Protein AF-A0A814SJT0-F1 (afdb_monomer_lite)

Organism: NCBI:txid392033

Radius of gyration: 24.29 Å; chains: 1; bounding box: 39×44×86 Å

Sequence (141 aa):
MRLIIQLTLVYCICAAASATVHESYDEIYQRVGQYLKNSQQAGRSNLLTLENSNTIGLGYDPLHGSPVCYTGACQMSGFRQPVFKLNYIQIPEGSCTSKLIPEHVSLHCITSTEIQAGTEVIDTLYRLMKTTTNGLEIGVG

pLDDT: mean 72.67, std 13.04, range [31.81, 89.19]

Foldseek 3Di:
DVVVVVVVVVVVVVVVVVPPDDDDPVNVVVVVVVVQVVLVVVPPDDPQADPPLSQPQWQFACVQAFLDDPDVVRNVRRTHTHPDDFDFDAQDPPDPDSGTHTPPDDDDDDDPVRDPDDDDDDPDPVSRVVVRCVSVPPDPD

Secondary structure (DSSP, 8-state):
-HHHHHHHHHHHHHHHHTTS----HHHHHHHHHHHHHHHTTTT---TTBPTTGGGTTEEE-TTT--SS-SSHHHHHTTEEEESS-----SPPTT-S-SSB--TT-------GGG---------SHHHHHHHHHHTT-----

Structure (mmCIF, N/CA/C/O backbone):
data_AF-A0A814SJT0-F1
#
_entry.id   AF-A0A814SJT0-F1
#
loop_
_atom_site.group_PDB
_atom_site.id
_atom_site.type_symbol
_atom_site.label_atom_id
_atom_site.label_alt_id
_atom_site.label_comp_id
_atom_site.label_asym_id
_atom_site.label_entity_id
_atom_site.label_seq_id
_atom_site.pdbx_PDB_ins_code
_atom_site.Cartn_x
_atom_site.Cartn_y
_atom_site.Cartn_z
_atom_site.occupancy
_atom_site.B_iso_or_equiv
_atom_site.auth_seq_id
_atom_site.auth_comp_id
_atom_site.auth_asym_id
_atom_site.auth_atom_id
_atom_site.pdbx_PDB_model_num
ATOM 1 N N . MET A 1 1 ? -2.756 -16.500 65.134 1.00 52.41 1 MET A N 1
ATOM 2 C CA . MET A 1 1 ? -3.791 -16.509 64.070 1.00 52.41 1 MET A CA 1
ATOM 3 C C . MET A 1 1 ? -3.613 -15.426 63.001 1.00 52.41 1 MET A C 1
ATOM 5 O O . MET A 1 1 ? -3.725 -15.764 61.835 1.00 52.41 1 MET A O 1
ATOM 9 N N . ARG A 1 2 ? -3.290 -14.163 63.334 1.00 52.19 2 ARG A N 1
ATOM 10 C CA . ARG A 1 2 ? -3.160 -13.079 62.329 1.00 52.19 2 ARG A CA 1
ATOM 11 C C . ARG A 1 2 ? -2.000 -13.232 61.322 1.00 52.19 2 ARG A C 1
ATOM 13 O O . ARG A 1 2 ? -2.134 -12.776 60.196 1.00 52.19 2 ARG A O 1
ATOM 20 N N . LEU A 1 3 ? -0.908 -13.912 61.691 1.00 52.66 3 LEU A N 1
ATOM 21 C CA . LEU A 1 3 ? 0.267 -14.100 60.819 1.00 52.66 3 LEU A CA 1
ATOM 22 C C . LEU A 1 3 ? 0.034 -15.122 59.684 1.00 52.66 3 LEU A C 1
ATOM 24 O O . LEU A 1 3 ? 0.512 -14.936 58.572 1.00 52.66 3 LEU A O 1
ATOM 28 N N . ILE A 1 4 ? -0.741 -16.180 59.950 1.00 59.56 4 ILE A N 1
ATOM 29 C CA . ILE A 1 4 ? -1.026 -17.262 58.985 1.00 59.56 4 ILE A CA 1
ATOM 30 C C . ILE A 1 4 ? -1.963 -16.769 57.868 1.00 59.56 4 ILE A C 1
ATOM 32 O O . ILE A 1 4 ? -1.820 -17.153 56.709 1.00 59.56 4 ILE A O 1
ATOM 36 N N . ILE A 1 5 ? -2.883 -15.859 58.201 1.00 59.31 5 ILE A N 1
ATOM 37 C CA . ILE A 1 5 ? -3.809 -15.243 57.237 1.00 59.31 5 ILE A CA 1
ATOM 38 C C . ILE A 1 5 ? -3.053 -14.324 56.263 1.00 59.31 5 ILE A C 1
ATOM 40 O O . ILE A 1 5 ? -3.350 -14.297 55.076 1.00 59.31 5 ILE A O 1
ATOM 44 N N . GLN A 1 6 ? -2.033 -13.607 56.742 1.00 57.66 6 GLN A N 1
ATOM 45 C CA . GLN A 1 6 ? -1.214 -12.724 55.901 1.00 57.66 6 GLN A CA 1
ATOM 46 C C . GLN A 1 6 ? -0.362 -13.524 54.900 1.00 57.66 6 GLN A C 1
ATOM 48 O O . GLN A 1 6 ? -0.315 -13.184 53.722 1.00 57.66 6 GLN A O 1
ATOM 53 N N . LEU A 1 7 ? 0.247 -14.630 55.344 1.00 57.97 7 LEU A N 1
ATOM 54 C CA . LEU A 1 7 ? 1.047 -15.517 54.488 1.00 57.97 7 LEU A CA 1
ATOM 55 C C . LEU A 1 7 ? 0.214 -16.220 53.405 1.00 57.97 7 LEU A C 1
ATOM 57 O O . LEU A 1 7 ? 0.672 -16.357 52.273 1.00 57.97 7 LEU A O 1
ATOM 61 N N . THR A 1 8 ? -1.018 -16.623 53.725 1.00 59.72 8 THR A N 1
ATOM 62 C CA . THR A 1 8 ? -1.929 -17.251 52.749 1.00 59.72 8 THR A CA 1
ATOM 63 C C . THR A 1 8 ? -2.459 -16.252 51.720 1.00 59.72 8 THR A C 1
ATOM 65 O O . THR A 1 8 ? -2.546 -16.595 50.542 1.00 59.72 8 THR A O 1
ATOM 68 N N . LEU A 1 9 ? -2.724 -15.000 52.112 1.00 56.84 9 LEU A N 1
ATOM 69 C CA . LEU A 1 9 ? -3.123 -13.952 51.167 1.00 56.84 9 LEU A CA 1
ATOM 70 C C . LEU A 1 9 ? -2.008 -13.617 50.166 1.00 56.84 9 LEU A C 1
ATOM 72 O O . LEU A 1 9 ? -2.272 -13.525 48.972 1.00 56.84 9 LEU A O 1
ATOM 76 N N . VAL A 1 10 ? -0.763 -13.479 50.634 1.00 60.72 10 VAL A N 1
ATOM 77 C CA . VAL A 1 10 ? 0.392 -13.185 49.765 1.00 60.72 10 VAL A CA 1
ATOM 78 C C . VAL A 1 10 ? 0.651 -14.334 48.786 1.00 60.72 10 VAL A C 1
ATOM 80 O O . VAL A 1 10 ? 0.905 -14.086 47.609 1.00 60.72 10 VAL A O 1
ATOM 83 N N . TYR A 1 11 ? 0.509 -15.587 49.229 1.00 60.84 11 TYR A N 1
ATOM 84 C CA . TYR A 1 11 ? 0.649 -16.748 48.347 1.00 60.84 11 TYR A CA 1
ATOM 85 C C . TYR A 1 11 ? -0.441 -16.793 47.262 1.00 60.84 11 TYR A C 1
ATOM 87 O O . TYR A 1 11 ? -0.132 -17.037 46.098 1.00 60.84 11 TYR A O 1
ATOM 95 N N . CYS A 1 12 ? -1.697 -16.473 47.602 1.00 57.34 12 CYS A N 1
ATOM 96 C CA . CYS A 1 12 ? -2.783 -16.383 46.619 1.00 57.34 12 CYS A CA 1
ATOM 97 C C . CYS A 1 12 ? -2.581 -15.250 45.602 1.00 57.34 12 CYS A C 1
ATOM 99 O O . CYS A 1 12 ? -2.888 -15.433 44.426 1.00 57.34 12 CYS A O 1
ATOM 101 N N . ILE A 1 13 ? -2.038 -14.101 46.019 1.00 58.97 13 ILE A N 1
ATOM 102 C CA . ILE A 1 13 ? -1.768 -12.975 45.109 1.00 58.97 13 ILE A CA 1
ATOM 103 C C . ILE A 1 13 ? -0.623 -13.322 44.143 1.00 58.97 13 ILE A C 1
ATOM 105 O O . ILE A 1 13 ? -0.724 -13.039 42.951 1.00 58.97 13 ILE A O 1
ATOM 109 N N . CYS A 1 14 ? 0.427 -14.006 44.610 1.00 55.66 14 CYS A N 1
ATOM 110 C CA . CYS A 1 14 ? 1.527 -14.455 43.749 1.00 55.66 14 CYS A CA 1
ATOM 111 C C . CYS A 1 14 ? 1.120 -15.593 42.794 1.00 55.66 14 CYS A C 1
ATOM 113 O O . CYS A 1 14 ? 1.578 -15.626 41.651 1.00 55.66 14 CYS A O 1
ATOM 115 N N . ALA A 1 15 ? 0.237 -16.503 43.223 1.00 54.78 15 ALA A N 1
ATOM 116 C CA . ALA A 1 15 ? -0.306 -17.563 42.368 1.00 54.78 15 ALA A CA 1
ATOM 117 C C . ALA A 1 15 ? -1.255 -17.012 41.286 1.00 54.78 15 ALA A C 1
ATOM 119 O O . ALA A 1 15 ? -1.252 -17.494 40.158 1.00 54.78 15 ALA A O 1
ATOM 120 N N . ALA A 1 16 ? -2.023 -15.961 41.594 1.00 54.09 16 ALA A N 1
ATOM 121 C CA . ALA A 1 16 ? -2.856 -15.276 40.607 1.00 54.09 16 ALA A CA 1
ATOM 122 C C . ALA A 1 16 ? -2.024 -14.442 39.612 1.00 54.09 16 ALA A C 1
ATOM 124 O O . ALA A 1 16 ? -2.347 -14.405 38.428 1.00 54.09 16 ALA A O 1
ATOM 125 N N . ALA A 1 17 ? -0.931 -13.817 40.067 1.00 50.84 17 ALA A N 1
ATOM 126 C CA . ALA A 1 17 ? -0.043 -13.022 39.211 1.00 50.84 17 ALA A CA 1
ATOM 127 C C . ALA A 1 17 ? 0.810 -13.873 38.249 1.00 50.84 17 ALA A C 1
ATOM 129 O O . ALA A 1 17 ? 1.190 -13.403 37.182 1.00 50.84 17 ALA A O 1
ATOM 130 N N . SER A 1 18 ? 1.098 -15.129 38.601 1.00 49.75 18 SER A N 1
ATOM 131 C CA . SER A 1 18 ? 1.849 -16.064 37.746 1.00 49.75 18 SER A CA 1
ATOM 132 C C . SER A 1 18 ? 0.982 -16.800 36.717 1.00 49.75 18 SER A C 1
ATOM 134 O O . SER A 1 18 ? 1.521 -17.440 35.818 1.00 49.75 18 SER A O 1
ATOM 136 N N . ALA A 1 19 ? -0.347 -16.676 36.801 1.00 47.16 19 ALA A N 1
ATOM 137 C CA . ALA A 1 19 ? -1.282 -17.230 35.819 1.00 47.16 19 ALA A CA 1
ATOM 138 C C . ALA A 1 19 ? -1.492 -16.317 34.597 1.00 47.16 19 ALA A C 1
ATOM 140 O O . ALA A 1 19 ? -2.123 -16.718 33.620 1.00 47.16 19 ALA A O 1
ATOM 141 N N . THR A 1 20 ? -0.972 -15.090 34.626 1.00 51.19 20 THR A N 1
ATOM 142 C CA . THR A 1 20 ? -1.002 -14.199 33.469 1.00 51.19 20 THR A CA 1
ATOM 143 C C . THR A 1 20 ? 0.318 -14.305 32.718 1.00 51.19 20 THR A C 1
ATOM 145 O O . THR A 1 20 ? 1.366 -13.984 33.268 1.00 51.19 20 THR A O 1
ATOM 148 N N . VAL A 1 21 ? 0.238 -14.660 31.435 1.00 53.53 21 VAL A N 1
ATOM 149 C CA . VAL A 1 21 ? 1.320 -14.615 30.431 1.00 53.53 21 VAL A CA 1
ATOM 150 C C . VAL A 1 21 ? 2.188 -15.880 30.320 1.00 53.53 21 VAL A C 1
ATOM 152 O O . VAL A 1 21 ? 3.413 -15.847 30.404 1.00 53.53 21 VAL A O 1
ATOM 155 N N . HIS A 1 22 ? 1.555 -17.006 29.993 1.00 49.62 22 HIS A N 1
ATOM 156 C CA . HIS A 1 22 ? 2.202 -18.004 29.136 1.00 49.62 22 HIS A CA 1
ATOM 157 C C . HIS A 1 22 ? 1.210 -18.450 28.062 1.00 49.62 22 HIS A C 1
ATOM 159 O O . HIS A 1 22 ? 0.623 -19.524 28.132 1.00 49.62 22 HIS A O 1
ATOM 165 N N . GLU A 1 23 ? 0.948 -17.558 27.106 1.00 58.22 23 GLU A N 1
ATOM 166 C CA . GLU A 1 23 ? 0.207 -17.935 25.904 1.00 58.22 23 GLU A CA 1
ATOM 167 C C . GLU A 1 23 ? 1.050 -18.918 25.099 1.00 58.22 23 GLU A C 1
ATOM 169 O O . GLU A 1 23 ? 2.220 -18.657 24.802 1.00 58.22 23 GLU A O 1
ATOM 174 N N . SER A 1 24 ? 0.458 -20.061 24.767 1.00 73.88 24 SER A N 1
ATOM 175 C CA . SER A 1 24 ? 1.140 -21.061 23.956 1.00 73.88 24 SER A CA 1
ATOM 176 C C . SER A 1 24 ? 1.289 -20.558 22.517 1.00 73.88 24 SER A C 1
ATOM 178 O O .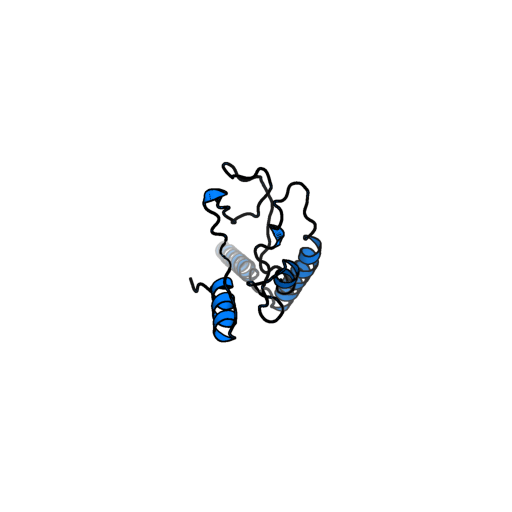 SER A 1 24 ? 0.440 -19.829 21.996 1.00 73.88 24 SER A O 1
ATOM 180 N N . TYR A 1 25 ? 2.363 -20.970 21.839 1.00 66.56 25 TYR A N 1
ATOM 181 C CA . TYR A 1 25 ? 2.563 -20.636 20.426 1.00 66.56 25 TYR A CA 1
ATOM 182 C C . TYR A 1 25 ? 1.355 -21.036 19.561 1.00 66.56 25 TYR A C 1
ATOM 184 O O . TYR A 1 25 ? 0.988 -20.292 18.655 1.00 66.56 25 TYR A O 1
ATOM 192 N N . ASP A 1 26 ? 0.688 -22.149 19.876 1.00 73.06 26 ASP A N 1
ATOM 193 C CA . ASP A 1 26 ? -0.491 -22.633 19.148 1.00 73.06 26 ASP A CA 1
ATOM 194 C C . ASP A 1 26 ? -1.691 -21.678 19.237 1.00 73.06 26 ASP A C 1
ATOM 196 O O . ASP A 1 26 ? -2.362 -21.435 18.232 1.00 73.06 26 ASP A O 1
ATOM 200 N N . GLU A 1 27 ? -1.938 -21.067 20.398 1.00 74.75 27 GLU A N 1
ATOM 201 C CA . GLU A 1 27 ? -3.000 -20.063 20.563 1.00 74.75 27 GLU A CA 1
ATOM 202 C C . GLU A 1 27 ? -2.693 -18.782 19.781 1.00 74.75 27 GLU A C 1
ATOM 204 O O . GLU A 1 27 ? -3.584 -18.181 19.171 1.00 74.75 27 GLU A O 1
ATOM 209 N N . ILE A 1 28 ? -1.416 -18.390 19.725 1.00 71.94 28 ILE A N 1
ATOM 210 C CA . ILE A 1 28 ? -0.958 -17.279 18.885 1.00 71.94 28 ILE A CA 1
ATOM 211 C C . ILE A 1 28 ? -1.196 -17.611 17.408 1.00 71.94 28 ILE A C 1
ATOM 213 O O . ILE A 1 28 ? -1.811 -16.806 16.704 1.00 71.94 28 ILE A O 1
ATOM 217 N N . TYR A 1 29 ? -0.796 -18.798 16.942 1.00 69.38 29 TYR A N 1
ATOM 218 C CA . TYR A 1 29 ? -0.999 -19.219 15.553 1.00 69.38 29 TYR A CA 1
ATOM 219 C C . TYR A 1 29 ? -2.476 -19.291 15.169 1.00 69.38 29 TYR A C 1
ATOM 221 O O . TYR A 1 29 ? -2.845 -18.831 14.086 1.00 69.38 29 TYR A O 1
ATOM 229 N N . GLN A 1 30 ? -3.344 -19.813 16.038 1.00 74.06 30 GLN A N 1
ATOM 230 C CA . GLN A 1 30 ? -4.778 -19.878 15.753 1.00 74.06 30 GLN A CA 1
ATOM 231 C C . GLN A 1 30 ? -5.416 -18.492 15.676 1.00 74.06 30 GLN A C 1
ATOM 233 O O . GLN A 1 30 ? -6.186 -18.221 14.751 1.00 74.06 30 GLN A O 1
ATOM 238 N N . ARG A 1 31 ? -5.070 -17.593 16.599 1.00 76.06 31 ARG A N 1
ATOM 239 C CA . ARG A 1 31 ? -5.574 -16.216 16.600 1.00 76.06 31 ARG A CA 1
ATOM 240 C C . ARG A 1 31 ? -5.091 -15.430 15.385 1.00 76.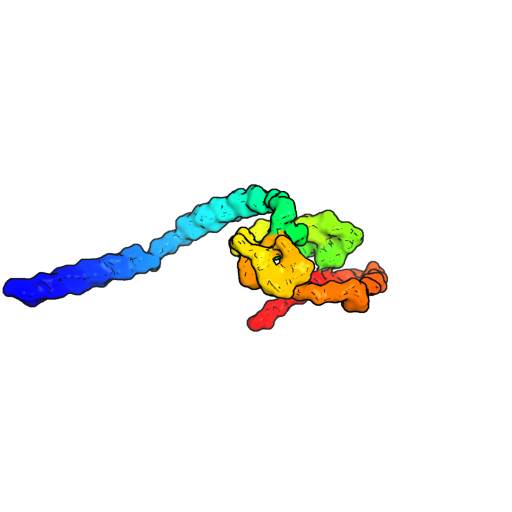06 31 ARG A C 1
ATOM 242 O O . ARG A 1 31 ? -5.898 -14.765 14.739 1.00 76.06 31 ARG A O 1
ATOM 249 N N . VAL A 1 32 ? -3.807 -15.539 15.037 1.00 68.44 32 VAL A N 1
ATOM 250 C CA . VAL A 1 32 ? -3.253 -14.930 13.818 1.00 68.44 32 VAL A CA 1
ATOM 251 C C . VAL A 1 32 ? -3.923 -15.534 12.580 1.00 68.44 32 VAL A C 1
ATOM 253 O O . VAL A 1 32 ? -4.373 -14.800 11.708 1.00 68.44 32 VAL A O 1
ATOM 256 N N . GLY A 1 33 ? -4.105 -16.855 12.527 1.00 67.12 33 GLY A N 1
ATOM 257 C CA . GLY A 1 33 ? -4.788 -17.533 11.423 1.00 67.12 33 GLY A CA 1
ATOM 258 C C . GLY A 1 33 ? -6.247 -17.097 11.239 1.00 67.12 33 GLY A C 1
ATOM 259 O O . GLY A 1 33 ? -6.685 -16.868 10.111 1.00 67.12 33 GLY A O 1
ATOM 260 N N . GLN A 1 34 ? -7.006 -16.937 12.327 1.00 69.31 34 GLN A N 1
ATOM 261 C CA . GLN A 1 34 ? -8.369 -16.392 12.281 1.00 69.31 34 GLN A CA 1
ATOM 262 C C . GLN A 1 34 ? -8.382 -14.925 11.842 1.00 69.31 34 GLN A C 1
ATOM 264 O O . GLN A 1 34 ? -9.216 -14.538 11.023 1.00 69.31 34 GLN A O 1
ATOM 269 N N . TYR A 1 35 ? -7.437 -14.120 12.332 1.00 65.94 35 TYR A N 1
ATOM 270 C CA . TYR A 1 35 ? -7.281 -12.732 11.912 1.00 65.94 35 TYR A CA 1
ATOM 271 C C . TYR A 1 35 ? -7.030 -12.622 10.402 1.00 65.94 35 TYR A C 1
ATOM 273 O O . TYR A 1 35 ? -7.727 -11.873 9.720 1.00 65.94 35 TYR A O 1
ATOM 281 N N . LEU A 1 36 ? -6.106 -13.418 9.860 1.00 61.94 36 LEU A N 1
ATOM 282 C CA . LEU A 1 36 ? -5.777 -13.413 8.432 1.00 61.94 36 LEU A CA 1
ATOM 283 C C . LEU A 1 36 ? -6.986 -13.814 7.572 1.00 61.94 36 LEU A C 1
ATOM 285 O O . LEU A 1 36 ? -7.249 -13.173 6.554 1.00 61.94 36 LEU A O 1
ATOM 289 N N . LYS A 1 37 ? -7.778 -14.804 8.012 1.00 65.06 37 LYS A N 1
ATOM 290 C CA . LYS A 1 37 ? -9.036 -15.195 7.344 1.00 65.06 37 LYS A CA 1
ATOM 291 C C . LYS A 1 37 ? -10.078 -14.072 7.342 1.00 65.06 37 LYS A C 1
ATOM 293 O O . LYS A 1 37 ? -10.705 -13.823 6.315 1.00 65.06 37 LYS A O 1
ATOM 298 N N . ASN A 1 38 ? -10.245 -13.372 8.462 1.00 59.34 38 ASN A N 1
ATOM 299 C CA . ASN A 1 38 ? -11.217 -12.281 8.584 1.00 59.34 38 ASN A CA 1
ATOM 300 C C . ASN A 1 38 ? -10.775 -11.029 7.814 1.00 59.34 38 ASN A C 1
ATOM 302 O O . ASN A 1 38 ? -11.598 -10.321 7.237 1.00 59.34 38 ASN A O 1
ATOM 306 N N . SER A 1 39 ? -9.471 -10.771 7.756 1.00 55.47 39 SER A N 1
ATOM 307 C CA . SER A 1 39 ? -8.922 -9.607 7.065 1.00 55.47 39 SER A CA 1
ATOM 308 C C . SER A 1 39 ? -9.028 -9.728 5.537 1.00 55.47 39 SER A C 1
ATOM 310 O O . SER A 1 39 ? -9.290 -8.739 4.856 1.00 55.47 39 SER A O 1
ATOM 312 N N . GLN A 1 40 ? -8.990 -10.953 4.989 1.00 53.09 40 GLN A N 1
ATOM 313 C CA . GLN A 1 40 ? -9.331 -11.210 3.579 1.00 53.09 40 GLN A CA 1
ATOM 314 C C . GLN A 1 40 ? -10.779 -10.821 3.220 1.00 53.09 40 GLN A C 1
ATOM 316 O O . GLN A 1 40 ? -11.055 -10.496 2.067 1.00 53.09 40 GLN A O 1
ATOM 321 N N . GLN A 1 41 ? -11.705 -10.806 4.187 1.00 48.69 41 GLN A N 1
ATOM 322 C CA . GLN A 1 41 ? -13.096 -10.381 3.975 1.00 48.69 41 GLN A CA 1
ATOM 323 C C . GLN A 1 41 ? -13.300 -8.865 4.147 1.00 48.69 41 GLN A C 1
ATOM 325 O O . GLN A 1 41 ? -14.258 -8.312 3.605 1.00 48.69 41 G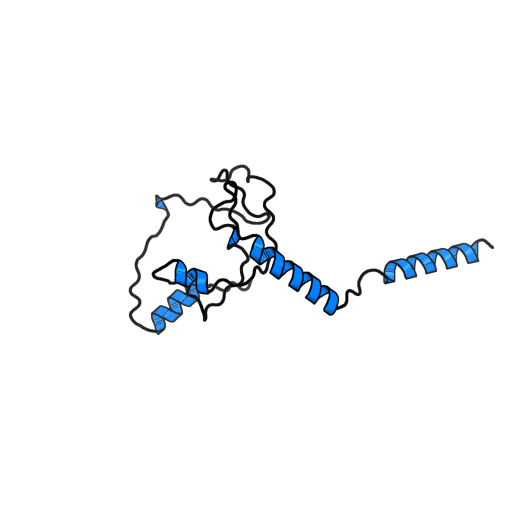LN A O 1
ATOM 330 N N . ALA A 1 42 ? -12.392 -8.177 4.847 1.00 48.66 42 ALA A N 1
ATOM 331 C CA . ALA A 1 42 ? -12.468 -6.740 5.122 1.00 48.66 42 ALA A CA 1
ATOM 332 C C . ALA A 1 42 ? -12.076 -5.849 3.925 1.00 48.66 42 ALA A C 1
ATOM 334 O O . ALA A 1 42 ? -12.258 -4.637 3.975 1.00 48.66 42 ALA A O 1
ATOM 335 N N . GLY A 1 43 ? -11.598 -6.432 2.818 1.00 49.81 43 GLY A N 1
ATOM 336 C CA . GLY A 1 43 ? -11.231 -5.717 1.587 1.00 49.81 43 GLY A CA 1
ATOM 337 C C . GLY A 1 43 ? -12.396 -5.096 0.801 1.00 49.81 43 GLY A C 1
ATOM 338 O O . GLY A 1 43 ? -12.187 -4.597 -0.303 1.00 49.81 43 GLY A O 1
ATOM 339 N N . ARG A 1 44 ? -13.627 -5.113 1.326 1.00 49.97 44 ARG A N 1
ATOM 340 C CA . ARG A 1 44 ? -14.751 -4.383 0.730 1.00 49.97 44 ARG A CA 1
ATOM 341 C C . ARG A 1 44 ? -14.663 -2.911 1.119 1.00 49.97 44 ARG A C 1
ATOM 343 O O . ARG A 1 44 ? -15.060 -2.532 2.218 1.00 49.97 44 ARG A O 1
ATOM 350 N N . SER A 1 45 ? -14.157 -2.097 0.192 1.00 54.09 45 SER A N 1
ATOM 351 C CA . SER A 1 45 ? -14.213 -0.637 0.282 1.00 54.09 45 SER A CA 1
ATOM 352 C C . SER A 1 45 ? -15.647 -0.199 0.584 1.00 54.09 45 SER A C 1
ATOM 354 O O . SER A 1 45 ? -16.587 -0.527 -0.142 1.00 54.09 45 SER A O 1
ATOM 356 N N . ASN A 1 46 ? -15.811 0.508 1.697 1.00 63.94 46 ASN A N 1
ATOM 357 C CA . ASN A 1 46 ? -17.055 1.172 2.046 1.00 63.94 46 ASN A CA 1
ATOM 358 C C . ASN A 1 46 ? -17.014 2.575 1.418 1.00 63.94 46 ASN A C 1
ATOM 360 O O . ASN A 1 46 ? -15.940 3.171 1.348 1.00 63.94 46 ASN A O 1
ATOM 364 N N . LEU A 1 47 ? -18.149 3.143 0.998 1.00 67.12 47 LEU A N 1
ATOM 365 C CA . LEU A 1 47 ? -18.204 4.474 0.349 1.00 67.12 47 LEU A CA 1
ATOM 366 C C . LEU A 1 47 ? -17.537 5.592 1.179 1.00 67.12 47 LEU A C 1
ATOM 368 O O . LEU A 1 47 ? -17.096 6.602 0.634 1.00 67.12 47 LEU A O 1
ATOM 372 N N . LEU A 1 48 ? -17.442 5.382 2.494 1.00 81.25 48 LEU A N 1
ATOM 373 C CA . LEU A 1 48 ? -16.832 6.284 3.468 1.00 81.25 48 LEU A CA 1
ATOM 374 C C . LEU A 1 48 ? -15.311 6.103 3.627 1.00 81.25 48 LEU A C 1
ATOM 376 O O . LEU A 1 48 ? -14.674 6.961 4.224 1.00 81.25 48 LEU A O 1
ATOM 380 N N . THR A 1 49 ? -14.718 5.015 3.126 1.00 85.06 49 THR A N 1
ATOM 381 C CA . THR A 1 49 ? -13.271 4.734 3.234 1.00 85.06 49 THR A CA 1
ATOM 382 C C . THR A 1 49 ? -12.493 5.344 2.079 1.00 85.06 49 THR A C 1
ATOM 384 O O . THR A 1 49 ? -12.964 5.349 0.939 1.00 85.06 49 THR A O 1
ATOM 387 N N . LEU A 1 50 ? -11.295 5.865 2.362 1.00 86.62 50 LEU A N 1
ATOM 388 C CA . LEU A 1 50 ? -10.405 6.361 1.318 1.00 86.62 50 LEU A CA 1
ATOM 389 C C . LEU A 1 50 ? -10.045 5.220 0.360 1.00 86.62 50 LEU A C 1
ATOM 391 O O . LEU A 1 50 ? -9.743 4.104 0.786 1.00 86.62 50 LEU A O 1
ATOM 395 N N . GLU A 1 51 ? -10.094 5.498 -0.939 1.00 84.31 51 GLU A N 1
ATOM 396 C CA . GLU A 1 51 ? -9.778 4.503 -1.960 1.00 84.31 51 GLU A CA 1
ATOM 397 C C . GLU A 1 51 ? -8.341 3.998 -1.782 1.00 84.31 51 GLU A C 1
ATOM 399 O O . GLU A 1 51 ? -7.444 4.775 -1.458 1.00 84.31 51 GLU A O 1
ATOM 404 N N . ASN A 1 52 ? -8.142 2.688 -1.937 1.00 80.50 52 ASN A N 1
ATOM 405 C CA . ASN A 1 52 ? -6.869 1.987 -1.735 1.00 80.50 52 ASN A CA 1
ATOM 406 C C . ASN A 1 52 ? -6.255 2.095 -0.325 1.00 80.50 52 ASN A C 1
ATOM 408 O O . ASN A 1 52 ? -5.197 1.532 -0.081 1.00 80.50 52 ASN A O 1
ATOM 412 N N . SER A 1 53 ? -6.907 2.729 0.654 1.00 84.56 53 SER A N 1
ATOM 413 C CA . SER A 1 53 ? -6.382 2.771 2.033 1.00 84.56 53 SER A CA 1
ATOM 414 C C . SER A 1 53 ? -6.280 1.388 2.691 1.00 84.56 53 SER A C 1
ATOM 416 O O . SER A 1 53 ? -5.455 1.173 3.576 1.00 84.56 53 SER A O 1
ATOM 418 N N . ASN A 1 54 ? -7.054 0.418 2.202 1.00 80.19 54 ASN A N 1
ATOM 419 C CA . ASN A 1 54 ? -6.995 -0.983 2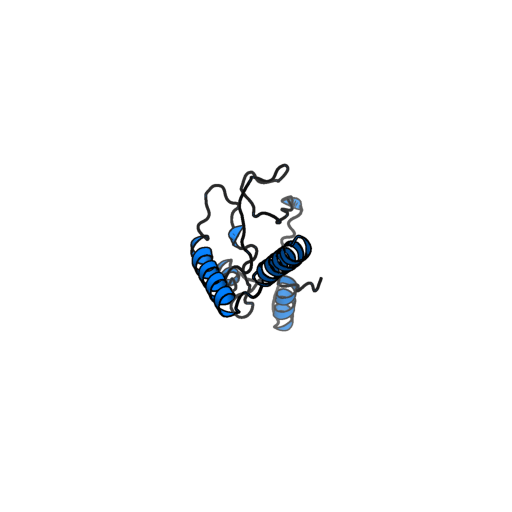.606 1.00 80.19 54 ASN A CA 1
ATOM 420 C C . ASN A 1 54 ? -5.743 -1.725 2.111 1.00 80.19 54 ASN A C 1
ATOM 422 O O . ASN A 1 54 ? -5.533 -2.863 2.526 1.00 80.19 54 ASN A O 1
ATOM 426 N N . THR A 1 55 ? -4.924 -1.122 1.240 1.00 81.69 55 THR A N 1
ATOM 427 C CA . THR A 1 55 ? -3.635 -1.704 0.836 1.00 81.69 55 THR A CA 1
ATOM 428 C C . THR A 1 55 ? -2.508 -1.369 1.812 1.00 81.69 55 THR A C 1
ATOM 430 O O . THR A 1 55 ? -1.425 -1.947 1.724 1.00 81.69 55 THR A O 1
ATOM 433 N N . ILE A 1 56 ? -2.738 -0.449 2.754 1.00 84.06 56 ILE A N 1
ATOM 434 C CA . ILE A 1 56 ? -1.752 -0.074 3.769 1.00 84.06 56 ILE A CA 1
ATOM 435 C C . ILE A 1 56 ? -1.533 -1.251 4.724 1.00 84.06 56 ILE A C 1
ATOM 437 O O . ILE A 1 56 ? -2.475 -1.881 5.193 1.00 84.06 56 ILE A O 1
ATOM 441 N N . GLY A 1 57 ? -0.274 -1.575 5.016 1.00 81.12 57 GLY A N 1
ATOM 442 C CA . GLY A 1 57 ? 0.054 -2.685 5.912 1.00 81.12 57 GLY A CA 1
ATOM 443 C C . GLY A 1 57 ? -0.204 -4.078 5.328 1.00 81.12 57 GLY A C 1
ATOM 444 O O . GLY A 1 57 ? -0.122 -5.058 6.072 1.00 81.12 57 GLY A O 1
ATOM 445 N N . LEU A 1 58 ? -0.488 -4.194 4.024 1.00 85.69 58 LEU A N 1
ATOM 446 C CA . LEU A 1 58 ? -0.374 -5.465 3.311 1.00 85.69 58 LEU A CA 1
ATOM 447 C C . LEU A 1 58 ? 1.096 -5.864 3.187 1.00 85.69 58 LEU A C 1
ATOM 449 O O . LEU A 1 58 ? 1.959 -5.023 2.937 1.00 85.69 58 LEU A O 1
ATOM 453 N N . GLY A 1 59 ? 1.379 -7.160 3.327 1.00 85.56 59 GLY A N 1
ATOM 454 C CA . GLY A 1 59 ? 2.672 -7.690 2.910 1.00 85.56 59 GLY A CA 1
ATOM 455 C C . GLY A 1 59 ? 2.863 -7.503 1.403 1.00 85.56 59 GLY A C 1
ATOM 456 O O . GLY A 1 59 ? 1.888 -7.481 0.648 1.00 85.56 59 GLY A O 1
ATOM 457 N N . TYR A 1 60 ? 4.114 -7.400 0.961 1.00 86.19 60 TYR A N 1
ATOM 458 C CA . TYR A 1 60 ? 4.449 -7.281 -0.454 1.00 86.19 60 TYR A CA 1
ATOM 459 C C . TYR A 1 60 ? 5.482 -8.330 -0.861 1.00 86.19 60 TYR A C 1
ATOM 461 O O . TYR A 1 60 ? 6.502 -8.502 -0.198 1.00 86.19 60 TYR A O 1
ATOM 469 N N . ASP A 1 61 ? 5.198 -9.034 -1.950 1.00 87.19 61 ASP A N 1
ATOM 470 C CA . ASP A 1 61 ? 6.032 -10.075 -2.533 1.00 87.19 61 ASP A CA 1
ATOM 471 C C . ASP A 1 61 ? 6.570 -9.605 -3.896 1.00 87.19 61 ASP A C 1
ATOM 473 O O . ASP A 1 61 ? 5.855 -9.671 -4.905 1.00 87.19 61 ASP A O 1
ATOM 477 N N . PRO A 1 62 ? 7.830 -9.139 -3.942 1.00 79.81 62 PRO A N 1
ATOM 478 C CA . PRO A 1 62 ? 8.420 -8.566 -5.146 1.00 79.81 62 PRO A CA 1
ATOM 479 C C . PRO A 1 62 ? 8.786 -9.610 -6.211 1.00 79.81 62 PRO A C 1
ATOM 481 O O . PRO A 1 62 ? 9.228 -9.241 -7.294 1.00 79.81 62 PRO A O 1
ATOM 484 N N . LEU A 1 63 ? 8.626 -10.912 -5.933 1.00 83.00 63 LEU A N 1
ATOM 485 C CA . LEU A 1 63 ? 8.803 -11.961 -6.946 1.00 83.00 63 LEU A CA 1
ATOM 486 C C . LEU A 1 63 ? 7.538 -12.169 -7.782 1.00 83.00 63 LEU A C 1
ATOM 488 O O . LEU A 1 63 ? 7.607 -12.692 -8.892 1.00 83.00 63 LEU A O 1
ATOM 492 N N . HIS A 1 64 ? 6.383 -11.766 -7.253 1.00 85.88 64 HIS A N 1
ATOM 493 C CA . HIS A 1 64 ? 5.083 -11.969 -7.889 1.00 85.88 64 HIS A CA 1
ATOM 494 C C . HIS A 1 64 ? 4.390 -10.665 -8.284 1.00 85.88 64 HIS A C 1
ATOM 496 O O . HIS A 1 64 ? 3.378 -10.704 -8.984 1.00 85.88 64 HIS A O 1
ATOM 502 N N . GLY A 1 65 ? 4.910 -9.517 -7.860 1.00 84.94 65 GLY A N 1
ATOM 503 C CA . GLY A 1 65 ? 4.498 -8.200 -8.328 1.00 84.94 65 GLY A CA 1
ATOM 504 C C . GLY A 1 65 ? 5.686 -7.262 -8.440 1.00 84.94 65 GLY A C 1
ATOM 505 O O . GLY A 1 65 ? 6.769 -7.559 -7.944 1.00 84.94 65 GLY A O 1
ATOM 506 N N . SER A 1 66 ? 5.479 -6.129 -9.105 1.00 83.88 66 SER A N 1
ATOM 507 C CA . SER A 1 66 ? 6.512 -5.102 -9.246 1.00 83.88 66 SER A CA 1
ATOM 508 C C . SER A 1 66 ? 5.976 -3.725 -8.856 1.00 83.88 66 SER A C 1
ATOM 510 O O . SER A 1 66 ? 4.899 -3.355 -9.331 1.00 83.88 66 SER A O 1
ATOM 512 N N . PRO A 1 67 ? 6.708 -2.930 -8.048 1.00 77.25 67 PRO A N 1
ATOM 513 C CA . PRO A 1 67 ? 6.368 -1.528 -7.793 1.00 77.25 67 PRO A CA 1
ATOM 514 C C . PRO A 1 67 ? 6.481 -0.692 -9.075 1.00 77.25 67 PRO A C 1
ATOM 516 O O . PRO A 1 67 ? 5.738 0.267 -9.268 1.00 77.25 67 PRO A O 1
ATOM 519 N N . VAL A 1 68 ? 7.369 -1.097 -9.988 1.00 77.94 68 VAL A N 1
ATOM 520 C CA . VAL A 1 68 ? 7.535 -0.515 -11.317 1.00 77.94 68 VAL A CA 1
ATOM 521 C C . VAL A 1 68 ? 6.701 -1.343 -12.278 1.00 77.94 68 VAL A C 1
ATOM 523 O O . VAL A 1 68 ? 7.124 -2.418 -12.710 1.00 77.94 68 VAL A O 1
ATOM 526 N N . CYS A 1 69 ? 5.493 -0.881 -12.586 1.00 73.69 69 CYS A N 1
ATOM 527 C CA . CYS A 1 69 ? 4.613 -1.627 -13.468 1.00 73.69 69 CYS A CA 1
ATOM 528 C C . CYS A 1 69 ? 3.866 -0.741 -14.460 1.00 73.69 69 CYS A C 1
ATOM 530 O O . CYS A 1 69 ? 3.500 0.392 -14.168 1.00 73.69 69 CYS A O 1
ATOM 532 N N . TYR A 1 70 ? 3.612 -1.307 -15.640 1.00 69.31 70 TYR A N 1
ATOM 533 C CA . TYR A 1 70 ? 2.809 -0.682 -16.688 1.00 69.31 70 TYR A CA 1
ATOM 534 C C . TYR A 1 70 ? 1.318 -0.604 -16.316 1.00 69.31 70 TYR A C 1
ATOM 536 O O . TYR A 1 70 ? 0.601 0.268 -16.796 1.00 69.31 70 TYR A O 1
ATOM 544 N N . THR A 1 71 ? 0.840 -1.509 -15.453 1.00 75.19 71 THR A N 1
ATOM 545 C CA . THR A 1 71 ? -0.554 -1.534 -14.989 1.00 75.19 71 THR A CA 1
ATOM 546 C C . THR A 1 71 ? -0.632 -1.735 -13.481 1.00 75.19 71 THR A C 1
ATOM 548 O O . THR A 1 71 ? 0.204 -2.425 -12.893 1.00 75.19 71 THR A O 1
ATOM 551 N N . GLY A 1 72 ? -1.698 -1.221 -12.860 1.00 74.00 72 GLY A N 1
ATOM 552 C CA . GLY A 1 72 ? -1.973 -1.472 -11.442 1.00 74.00 72 GLY A CA 1
ATOM 553 C C . GLY A 1 72 ? -2.169 -2.960 -11.118 1.00 74.00 72 GLY A C 1
ATOM 554 O O . GLY A 1 72 ? -1.881 -3.390 -10.006 1.00 74.00 72 GLY A O 1
ATOM 555 N N . ALA A 1 73 ? -2.574 -3.787 -12.090 1.00 79.31 73 ALA A N 1
ATOM 556 C CA . ALA A 1 73 ? -2.779 -5.221 -11.884 1.00 79.31 73 ALA A CA 1
ATOM 557 C C . ALA A 1 73 ? -1.497 -5.965 -11.468 1.00 79.31 73 ALA A C 1
ATOM 559 O O . ALA A 1 73 ? -1.566 -6.844 -10.611 1.00 79.31 73 ALA A O 1
ATOM 560 N N . CYS A 1 74 ? -0.332 -5.600 -12.014 1.00 81.50 74 CYS A N 1
ATOM 561 C CA . CYS A 1 74 ? 0.925 -6.265 -11.645 1.00 81.50 74 CYS A CA 1
ATOM 562 C C . CYS A 1 74 ? 1.584 -5.687 -10.383 1.00 81.50 74 CYS A C 1
ATOM 564 O O . CYS A 1 74 ? 2.384 -6.360 -9.739 1.00 81.50 74 CYS A O 1
ATOM 566 N N . GLN A 1 75 ? 1.204 -4.478 -9.964 1.00 80.62 75 GLN A N 1
ATOM 567 C CA . GLN A 1 75 ? 1.479 -4.043 -8.593 1.00 80.62 75 GLN A CA 1
ATOM 568 C C . GLN A 1 75 ? 0.650 -4.878 -7.612 1.00 80.62 75 GLN A C 1
ATOM 570 O O . GLN A 1 75 ? 1.185 -5.410 -6.639 1.00 80.62 75 GLN A O 1
ATOM 575 N N . MET A 1 76 ? -0.640 -5.069 -7.912 1.00 82.56 76 MET A N 1
ATOM 576 C CA . MET A 1 76 ? -1.556 -5.804 -7.042 1.00 82.56 76 MET A CA 1
ATOM 577 C C . MET A 1 76 ? -1.211 -7.288 -6.879 1.00 82.56 76 MET A C 1
ATOM 579 O O . MET A 1 76 ? -1.464 -7.844 -5.814 1.00 82.56 76 MET A O 1
ATOM 583 N N . SER A 1 77 ? -0.602 -7.931 -7.880 1.00 86.00 77 SER A N 1
ATOM 584 C CA . SER A 1 77 ? -0.192 -9.341 -7.787 1.00 86.00 77 SER A CA 1
ATOM 585 C C . SER A 1 77 ? 0.903 -9.596 -6.744 1.00 86.00 77 SER A C 1
ATOM 587 O O . SER A 1 77 ? 1.055 -10.730 -6.278 1.00 86.00 77 SER A O 1
ATOM 589 N N . GLY A 1 78 ? 1.633 -8.550 -6.348 1.00 86.31 78 GLY A N 1
ATOM 590 C CA . GLY A 1 78 ? 2.609 -8.591 -5.263 1.00 86.31 78 GLY A CA 1
ATOM 591 C C . GLY A 1 78 ? 1.981 -8.463 -3.878 1.00 86.31 78 GLY A C 1
ATOM 592 O O . GLY A 1 78 ? 2.581 -8.922 -2.910 1.00 86.31 78 GLY A O 1
ATOM 593 N N . PHE A 1 79 ? 0.774 -7.902 -3.743 1.00 86.50 79 PHE A N 1
ATOM 594 C CA . PHE A 1 79 ? 0.149 -7.780 -2.428 1.00 86.50 79 PHE A CA 1
ATOM 595 C C . PHE A 1 79 ? -0.165 -9.155 -1.831 1.00 86.50 79 PHE A C 1
ATOM 597 O O . PHE A 1 79 ? -0.583 -10.108 -2.500 1.00 86.50 79 PHE A O 1
ATOM 604 N N . ARG A 1 80 ? 0.087 -9.258 -0.533 1.00 86.25 80 ARG A N 1
ATOM 605 C CA . ARG A 1 80 ? -0.128 -10.443 0.289 1.00 86.25 80 ARG A CA 1
ATOM 606 C C . ARG A 1 80 ? -1.077 -10.105 1.421 1.00 86.25 80 ARG A C 1
ATOM 608 O O . ARG A 1 80 ? -1.738 -9.070 1.432 1.00 86.25 80 ARG A O 1
ATOM 615 N N . GLN A 1 81 ? -1.190 -11.037 2.355 1.00 82.44 81 GLN A N 1
ATOM 616 C CA . GLN A 1 81 ? -2.056 -10.865 3.502 1.00 82.44 81 GLN A CA 1
ATOM 617 C C . GLN A 1 81 ? -1.642 -9.634 4.334 1.00 82.44 81 GLN A C 1
ATOM 619 O O . GLN A 1 81 ? -0.461 -9.274 4.369 1.00 82.44 81 GLN A O 1
ATOM 624 N N . PRO A 1 82 ? -2.610 -8.986 4.995 1.00 80.38 82 PRO A N 1
ATOM 625 C CA . PRO A 1 82 ? -2.352 -7.878 5.902 1.00 80.38 82 PRO A CA 1
ATOM 626 C C . PRO A 1 82 ? -1.488 -8.321 7.075 1.00 80.38 82 PRO A C 1
ATOM 628 O O . PRO A 1 82 ? -1.806 -9.289 7.764 1.00 80.38 82 PRO A O 1
ATOM 631 N N . VAL A 1 83 ? -0.421 -7.568 7.310 1.00 81.50 83 VAL A N 1
ATOM 632 C CA . VAL A 1 83 ? 0.483 -7.726 8.452 1.00 81.50 83 VAL A CA 1
ATOM 633 C C . VAL A 1 83 ? -0.085 -7.002 9.672 1.00 81.50 83 VAL A C 1
ATOM 635 O O . VAL A 1 83 ? 0.020 -7.493 10.793 1.00 81.50 83 VAL A O 1
ATOM 638 N N . PHE A 1 84 ? -0.745 -5.863 9.452 1.00 78.25 84 PHE A N 1
ATOM 639 C CA . PHE A 1 84 ? -1.322 -5.040 10.512 1.00 78.25 84 PHE A CA 1
ATOM 640 C C . PHE A 1 84 ? -2.844 -5.016 10.454 1.00 78.25 84 PHE A C 1
ATOM 642 O O . PHE A 1 84 ? -3.448 -5.150 9.387 1.00 78.25 84 PHE A O 1
ATOM 649 N N . LYS A 1 85 ? -3.465 -4.819 11.620 1.00 78.56 85 LYS A N 1
ATOM 650 C CA . LYS A 1 85 ? -4.891 -4.515 11.727 1.00 78.56 85 LYS A CA 1
ATOM 651 C C . LYS A 1 85 ? -5.108 -3.023 11.542 1.00 78.56 85 LYS A C 1
ATOM 653 O O . LYS A 1 85 ? -4.649 -2.230 12.354 1.00 78.56 85 LYS A O 1
ATOM 658 N N . LEU A 1 86 ? -5.845 -2.672 10.494 1.00 80.81 86 LEU A N 1
ATOM 659 C CA . LEU A 1 86 ? -6.287 -1.307 10.240 1.00 80.81 86 LEU A CA 1
ATOM 660 C C . LEU A 1 86 ? -7.641 -1.071 10.915 1.00 80.81 86 LEU A C 1
ATOM 662 O O . LEU A 1 86 ? -8.591 -1.819 10.675 1.00 80.81 86 LEU A O 1
ATOM 666 N N . ASN A 1 87 ? -7.741 -0.019 11.722 1.00 83.75 87 ASN A N 1
ATOM 667 C CA . ASN A 1 87 ? -9.006 0.440 12.291 1.00 83.75 87 ASN A CA 1
ATOM 668 C C . ASN A 1 87 ? -9.409 1.763 11.629 1.00 83.75 87 ASN A C 1
ATOM 670 O O . ASN A 1 87 ? -8.582 2.659 11.505 1.00 83.75 87 ASN A O 1
ATOM 674 N N . TYR A 1 88 ? -10.676 1.896 11.239 1.00 86.00 88 TYR A N 1
ATOM 675 C CA . TYR A 1 88 ? -11.225 3.083 10.572 1.00 86.00 88 TYR A CA 1
ATOM 676 C C . TYR A 1 88 ? -12.281 3.715 11.479 1.00 86.00 88 TYR A C 1
ATOM 678 O O . TYR A 1 88 ? -13.465 3.403 11.359 1.00 86.00 88 TYR A O 1
ATOM 686 N N . ILE A 1 89 ? -11.846 4.526 12.445 1.00 82.50 89 ILE A N 1
ATOM 687 C CA . ILE A 1 89 ? -12.727 4.994 13.528 1.00 82.50 89 ILE A CA 1
ATOM 688 C C . ILE A 1 89 ? -13.368 6.344 13.202 1.00 82.50 89 ILE A C 1
ATOM 690 O O . ILE A 1 89 ? -14.576 6.500 13.361 1.00 82.50 89 ILE A O 1
ATOM 694 N N . GLN A 1 90 ? -12.583 7.312 12.727 1.00 81.19 90 GLN A N 1
ATOM 695 C CA . GLN A 1 90 ? -13.059 8.676 12.499 1.00 81.19 90 GLN A CA 1
ATOM 696 C C . GLN A 1 90 ? -12.401 9.338 11.290 1.00 81.19 90 GLN A C 1
ATOM 698 O O . GLN A 1 90 ? -11.319 8.942 10.852 1.00 81.19 90 GLN A O 1
ATOM 703 N N . ILE A 1 91 ? -13.078 10.349 10.741 1.00 81.50 91 ILE A N 1
ATOM 704 C CA . ILE A 1 91 ? -12.532 11.177 9.664 1.00 81.50 91 ILE A CA 1
ATOM 705 C C . ILE A 1 91 ? -11.434 12.062 10.276 1.00 81.50 91 ILE A C 1
ATOM 707 O O . ILE A 1 91 ? -11.680 12.692 11.305 1.00 81.50 91 ILE A O 1
ATOM 711 N N . PRO A 1 92 ? -10.230 12.106 9.687 1.00 79.75 92 PRO A N 1
ATOM 712 C CA . PRO A 1 92 ? -9.124 12.896 10.215 1.00 79.75 92 PRO A CA 1
ATOM 713 C C . PRO A 1 92 ? -9.411 14.402 10.114 1.00 79.75 92 PRO A C 1
ATOM 715 O O . PRO A 1 92 ? -9.655 14.931 9.028 1.00 79.75 92 PRO A O 1
ATOM 718 N N . GLU A 1 93 ? -9.348 15.107 11.245 1.00 77.94 93 GLU A N 1
ATOM 719 C CA . GLU A 1 93 ? -9.478 16.567 11.286 1.00 77.94 93 GLU A CA 1
ATOM 720 C C . GLU A 1 93 ? -8.283 17.237 10.586 1.00 77.94 93 GLU A C 1
ATOM 722 O O . GLU A 1 93 ? -7.134 16.843 10.777 1.00 77.94 93 GLU A O 1
ATOM 727 N N . GLY A 1 94 ? -8.545 18.246 9.749 1.00 76.25 94 GLY A N 1
ATOM 728 C CA . GLY A 1 94 ? -7.497 18.975 9.019 1.00 76.25 94 GLY A CA 1
ATOM 729 C C . GLY A 1 94 ? -6.867 18.220 7.839 1.00 76.25 94 GLY A C 1
ATOM 730 O O . GLY A 1 94 ? -5.865 18.678 7.293 1.00 76.25 94 GLY A O 1
ATOM 731 N N . SER A 1 95 ? -7.431 17.082 7.424 1.00 80.06 95 SER A N 1
ATOM 732 C CA . SER A 1 95 ? -6.974 16.342 6.244 1.00 80.06 95 SER A CA 1
ATOM 733 C C . SER A 1 95 ? -7.525 16.922 4.935 1.00 80.06 95 SER A C 1
ATOM 735 O O . SER A 1 95 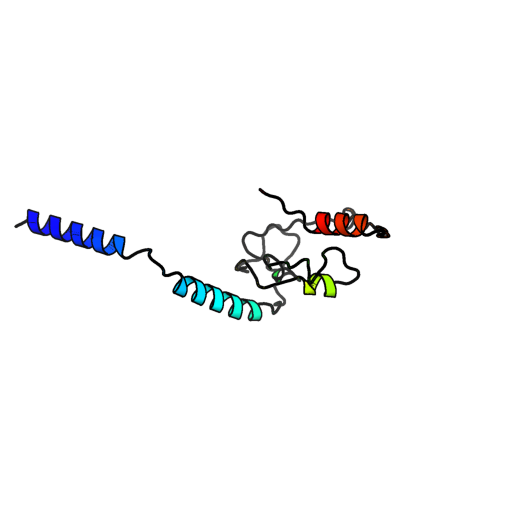? -8.564 17.579 4.915 1.00 80.06 95 SER A O 1
ATOM 737 N N . CYS A 1 96 ? -6.879 16.621 3.806 1.00 84.75 96 CYS A N 1
ATOM 738 C CA . CYS A 1 96 ? -7.410 16.926 2.469 1.00 84.75 96 CYS A CA 1
ATOM 739 C C . CYS A 1 96 ? -8.484 15.938 1.990 1.00 84.75 96 CYS A C 1
ATOM 741 O O . CYS A 1 96 ? -8.914 16.008 0.839 1.00 84.75 96 CYS A O 1
ATOM 743 N N . THR A 1 97 ? -8.917 15.006 2.839 1.00 85.75 97 THR A N 1
ATOM 744 C CA . THR A 1 97 ? -10.003 14.077 2.533 1.00 85.75 97 THR A CA 1
ATOM 745 C C . THR A 1 97 ? -11.066 14.104 3.621 1.00 85.75 97 THR A C 1
ATOM 747 O O . THR A 1 97 ? -10.766 14.215 4.805 1.00 85.75 97 THR A O 1
ATOM 750 N N . SER A 1 98 ? -12.324 13.954 3.210 1.00 87.38 98 SER A N 1
ATOM 751 C CA . SER A 1 98 ? -13.466 13.723 4.099 1.00 87.38 98 SER A CA 1
ATOM 752 C C . SER A 1 98 ? -13.755 12.231 4.314 1.00 87.38 98 SER A C 1
ATOM 754 O O . SER A 1 98 ? -14.795 11.872 4.861 1.00 87.38 98 SER A O 1
ATOM 756 N N . LYS A 1 99 ? -12.862 11.347 3.854 1.00 89.19 99 LYS A N 1
ATOM 757 C CA . LYS A 1 99 ? -12.995 9.892 3.979 1.00 89.19 99 LYS A CA 1
ATOM 758 C C . LYS A 1 99 ? -12.226 9.359 5.189 1.00 89.19 99 LYS A C 1
ATOM 760 O O . LYS A 1 99 ? -11.231 9.939 5.615 1.00 89.19 99 LYS A O 1
ATOM 765 N N . LEU A 1 100 ? -12.672 8.217 5.706 1.00 87.69 100 LEU A N 1
ATOM 766 C CA . LEU A 1 100 ? -11.990 7.470 6.759 1.00 87.69 100 LEU A CA 1
ATOM 767 C C . LEU A 1 100 ? -10.624 6.983 6.268 1.00 87.69 100 LEU A C 1
ATOM 769 O O . LEU A 1 100 ? -10.518 6.398 5.184 1.00 87.69 100 LEU A O 1
ATOM 773 N N . ILE A 1 101 ? -9.612 7.172 7.111 1.00 87.38 101 ILE A N 1
ATOM 774 C CA . ILE A 1 101 ? -8.273 6.599 6.960 1.00 87.38 101 ILE A CA 1
ATOM 775 C C . ILE A 1 101 ? -7.975 5.685 8.157 1.00 87.38 101 ILE A C 1
ATOM 777 O O . ILE A 1 101 ? -8.619 5.837 9.201 1.00 87.38 101 ILE A O 1
ATOM 781 N N . PRO A 1 102 ? -7.030 4.739 8.036 1.00 86.12 102 PRO A N 1
ATOM 782 C CA . PRO A 1 102 ? -6.634 3.916 9.167 1.00 86.12 102 PRO A CA 1
ATOM 783 C C . PRO A 1 102 ? -6.028 4.743 10.307 1.00 86.12 102 PRO A C 1
ATOM 785 O O . PRO A 1 102 ? -5.304 5.710 10.068 1.00 86.12 102 PRO A O 1
ATOM 788 N N . GLU A 1 103 ? -6.263 4.325 11.549 1.00 83.88 103 GLU A N 1
ATOM 789 C CA . GLU A 1 103 ? -5.540 4.857 12.706 1.00 83.88 103 GLU A CA 1
ATOM 790 C C . GLU A 1 103 ? -4.023 4.685 12.548 1.00 83.88 103 GLU A C 1
ATOM 792 O O . GLU A 1 103 ? -3.548 3.719 11.949 1.00 83.88 103 GLU A O 1
ATOM 797 N N . HIS A 1 104 ? -3.261 5.628 13.109 1.00 83.69 104 HIS A N 1
ATOM 798 C CA . HIS A 1 104 ? -1.793 5.677 13.042 1.00 83.69 104 HIS A CA 1
ATOM 799 C C . HIS A 1 104 ? -1.198 5.811 11.629 1.00 83.69 104 HIS A C 1
ATOM 801 O O . HIS A 1 104 ? 0.009 5.658 11.455 1.00 83.69 104 HIS A O 1
ATOM 807 N N . VAL A 1 105 ? -2.012 6.158 10.630 1.00 83.06 105 VAL A N 1
ATOM 808 C CA . VAL A 1 105 ? -1.548 6.548 9.296 1.00 83.06 105 VAL A CA 1
ATOM 809 C C . VAL A 1 105 ? -1.628 8.064 9.166 1.00 83.06 105 VAL A C 1
ATOM 811 O O . VAL A 1 105 ? -2.675 8.664 9.400 1.00 83.06 105 VAL A O 1
ATOM 814 N N . SER A 1 106 ? -0.520 8.685 8.766 1.00 82.62 106 SER A N 1
ATOM 815 C CA . SER A 1 106 ? -0.501 10.099 8.390 1.00 82.62 106 SER A CA 1
ATOM 816 C C . SER A 1 106 ? -0.748 10.234 6.894 1.00 82.62 106 SER A C 1
ATOM 818 O O . SER A 1 106 ? -0.152 9.511 6.094 1.00 82.62 106 SER A O 1
ATOM 820 N N . LEU A 1 107 ? -1.621 11.164 6.514 1.00 84.25 107 LEU A N 1
ATOM 821 C CA . LEU A 1 107 ? -1.909 11.458 5.119 1.00 84.25 107 LEU A CA 1
ATOM 822 C C . LEU A 1 107 ? -1.241 12.775 4.729 1.00 84.25 107 LEU A C 1
ATOM 824 O O . LEU A 1 107 ? -1.522 13.818 5.317 1.00 84.25 107 LEU A O 1
ATOM 828 N N . HIS A 1 108 ? -0.366 12.719 3.727 1.00 84.94 108 HIS A N 1
ATOM 829 C CA . HIS A 1 108 ? 0.275 13.903 3.172 1.00 84.94 108 HIS A CA 1
ATOM 830 C C . HIS A 1 108 ? -0.441 14.343 1.894 1.00 84.94 108 HIS A C 1
ATOM 832 O O . HIS A 1 108 ? -0.608 13.566 0.955 1.00 84.94 108 HIS A O 1
ATOM 838 N N . CYS A 1 109 ? -0.879 15.597 1.880 1.00 84.00 109 CYS A N 1
ATOM 839 C CA . CYS A 1 109 ? -1.656 16.177 0.796 1.00 84.00 109 CYS A CA 1
ATOM 840 C C . CYS A 1 109 ? -0.723 16.898 -0.169 1.00 84.00 109 CYS A C 1
ATOM 842 O O . CYS A 1 109 ? -0.313 18.024 0.093 1.00 84.00 109 CYS A O 1
ATOM 844 N N . ILE A 1 110 ? -0.397 16.236 -1.273 1.00 83.12 110 ILE A N 1
ATOM 845 C CA . ILE A 1 110 ? 0.428 16.797 -2.344 1.00 83.12 110 ILE A CA 1
ATOM 846 C C . ILE A 1 110 ? -0.461 17.519 -3.353 1.00 83.12 110 ILE A C 1
ATOM 848 O O . ILE A 1 110 ? -1.505 17.009 -3.768 1.00 83.12 110 ILE A O 1
ATOM 852 N N . THR A 1 111 ? -0.056 18.722 -3.745 1.00 76.38 111 THR A N 1
ATOM 853 C CA . THR A 1 111 ? -0.761 19.491 -4.772 1.00 76.38 111 THR A CA 1
ATOM 854 C C . THR A 1 111 ? -0.507 18.889 -6.154 1.00 76.38 111 THR A C 1
ATOM 856 O O . THR A 1 111 ? 0.542 18.304 -6.416 1.00 76.38 111 THR A O 1
ATOM 859 N N . SER A 1 112 ? -1.451 19.051 -7.087 1.00 69.50 112 SER A N 1
ATOM 860 C CA . SER A 1 112 ? -1.288 18.538 -8.463 1.00 69.50 112 SER A CA 1
ATOM 861 C C . SER A 1 112 ? -0.033 19.064 -9.181 1.00 69.50 112 SER A C 1
ATOM 863 O O . SER A 1 112 ? 0.497 18.395 -10.062 1.00 69.50 112 SER A O 1
ATOM 865 N N . THR A 1 113 ? 0.474 20.229 -8.771 1.00 71.38 113 THR A N 1
ATOM 866 C CA . THR A 1 113 ? 1.702 20.855 -9.281 1.00 71.38 113 THR A CA 1
ATOM 867 C C . THR A 1 113 ? 2.993 20.232 -8.746 1.00 71.38 113 THR A C 1
ATOM 869 O O . THR A 1 113 ? 4.049 20.446 -9.332 1.00 71.38 113 THR A O 1
ATOM 872 N N . GLU A 1 114 ? 2.929 19.463 -7.657 1.00 65.50 114 GLU A N 1
ATOM 873 C CA . GLU A 1 114 ? 4.078 18.776 -7.044 1.00 65.50 114 GLU A CA 1
ATOM 874 C C . GLU A 1 114 ? 4.240 17.333 -7.544 1.00 65.50 114 GLU A C 1
ATOM 876 O O . GLU A 1 114 ? 5.215 16.662 -7.204 1.00 65.50 114 GLU A O 1
ATOM 881 N N . ILE A 1 115 ? 3.309 16.842 -8.370 1.00 66.38 115 ILE A N 1
ATOM 882 C CA . ILE A 1 115 ? 3.390 15.500 -8.948 1.00 66.38 115 ILE A CA 1
ATOM 883 C C . ILE A 1 115 ? 4.509 15.484 -9.993 1.00 66.38 115 ILE A C 1
ATOM 885 O O . ILE A 1 115 ? 4.344 15.930 -11.129 1.00 66.38 115 ILE A O 1
ATOM 889 N N . GLN A 1 116 ? 5.655 14.921 -9.617 1.00 63.00 116 GLN A N 1
ATOM 890 C CA . GLN A 1 116 ? 6.735 14.616 -10.549 1.00 63.00 116 GLN A CA 1
ATOM 891 C C . GLN A 1 116 ? 6.370 13.368 -11.360 1.00 63.00 116 GLN A C 1
ATOM 893 O O . GLN A 1 116 ? 6.749 12.246 -11.031 1.00 63.00 116 GLN A O 1
ATOM 898 N N . ALA A 1 117 ? 5.600 13.558 -12.430 1.00 64.00 117 ALA A N 1
ATOM 899 C CA . ALA A 1 117 ? 5.376 12.517 -13.424 1.00 64.00 117 ALA A CA 1
ATOM 900 C C . ALA A 1 117 ? 6.593 12.448 -14.362 1.00 64.00 117 ALA A C 1
ATOM 902 O O . ALA A 1 117 ? 6.764 13.288 -15.245 1.00 64.00 117 ALA A O 1
ATOM 903 N N . GLY A 1 118 ? 7.456 11.456 -14.150 1.00 65.62 118 GLY A N 1
ATOM 904 C CA . GLY A 1 118 ? 8.587 11.142 -15.023 1.00 65.62 118 GLY A CA 1
ATOM 905 C C . GLY A 1 118 ? 8.347 9.841 -15.783 1.00 65.62 118 GLY A C 1
ATOM 906 O O . GLY A 1 118 ? 7.741 8.911 -15.258 1.00 65.62 118 GLY A O 1
ATOM 907 N N . THR A 1 119 ? 8.820 9.759 -17.027 1.00 67.81 119 THR A N 1
ATOM 908 C CA . THR A 1 119 ? 8.910 8.483 -17.751 1.00 67.81 119 THR A CA 1
ATOM 909 C C . THR A 1 119 ? 10.377 8.089 -17.832 1.00 67.81 119 THR A C 1
ATOM 911 O O . THR A 1 119 ? 11.184 8.841 -18.373 1.00 67.81 119 THR A O 1
ATOM 914 N N . GLU A 1 120 ? 10.731 6.922 -17.302 1.00 72.69 120 GLU A N 1
ATOM 915 C CA . GLU A 1 120 ? 12.080 6.370 -17.431 1.00 72.69 120 GLU A CA 1
ATOM 916 C C . GLU A 1 120 ? 12.094 5.234 -18.455 1.00 72.69 120 GLU A C 1
ATOM 918 O O . GLU A 1 120 ? 11.236 4.351 -18.441 1.00 72.69 120 GLU A O 1
ATOM 923 N N . VAL A 1 121 ? 13.093 5.239 -19.342 1.00 79.75 121 VAL A N 1
ATOM 924 C CA . VAL A 1 121 ? 13.343 4.108 -20.241 1.00 79.75 121 VAL A CA 1
ATOM 925 C C . VAL A 1 121 ? 14.160 3.058 -19.494 1.00 79.75 121 VAL A C 1
ATOM 927 O O . VAL A 1 121 ? 15.297 3.307 -19.075 1.00 79.75 121 VAL A O 1
ATOM 930 N N . ILE A 1 122 ? 13.567 1.874 -19.354 1.00 79.62 122 ILE A N 1
ATOM 931 C CA . ILE A 1 122 ? 14.190 0.689 -18.768 1.00 79.62 122 ILE A CA 1
ATOM 932 C C . ILE A 1 122 ? 14.570 -0.253 -19.913 1.00 79.62 122 ILE A C 1
ATOM 934 O O . ILE A 1 122 ? 13.749 -1.018 -20.406 1.00 79.62 122 ILE A O 1
ATOM 938 N N . ASP A 1 123 ? 15.820 -0.164 -20.356 1.00 86.62 123 ASP A N 1
ATOM 939 C CA . ASP A 1 123 ? 16.371 -0.912 -21.497 1.00 86.62 123 ASP A CA 1
ATOM 940 C C . ASP A 1 123 ? 17.335 -2.037 -21.086 1.00 86.62 123 ASP A C 1
ATOM 942 O O . ASP A 1 123 ? 17.752 -2.854 -21.904 1.00 86.62 123 ASP A O 1
ATOM 946 N N . THR A 1 124 ? 17.699 -2.088 -19.805 1.00 88.31 124 THR A N 1
ATOM 947 C CA . THR A 1 124 ? 18.703 -3.001 -19.261 1.00 88.31 124 THR A CA 1
ATOM 948 C C . THR A 1 124 ? 18.218 -3.626 -17.962 1.00 88.31 124 THR A C 1
ATOM 950 O O . THR A 1 124 ? 17.530 -2.992 -17.159 1.00 88.31 124 THR A O 1
ATOM 953 N N . LEU A 1 125 ? 18.646 -4.868 -17.713 1.00 84.81 125 LEU A N 1
ATOM 954 C CA . LEU A 1 125 ? 18.338 -5.585 -16.472 1.00 84.81 125 LEU A CA 1
ATOM 955 C C . LEU A 1 125 ? 18.823 -4.819 -15.232 1.00 84.81 125 LEU A C 1
ATOM 957 O O . LEU A 1 125 ? 18.133 -4.774 -14.220 1.00 84.81 125 LEU A O 1
ATOM 961 N N . TYR A 1 126 ? 19.987 -4.172 -15.329 1.00 87.38 126 TYR A N 1
ATOM 962 C CA . TYR A 1 126 ? 20.528 -3.349 -14.250 1.00 87.38 126 TYR A CA 1
ATOM 963 C C . TYR A 1 126 ? 19.607 -2.171 -13.899 1.00 87.38 126 TYR A C 1
ATOM 965 O O . TYR A 1 126 ? 19.348 -1.928 -12.721 1.00 87.38 126 TYR A O 1
ATOM 973 N N . ARG A 1 127 ? 19.072 -1.461 -14.905 1.00 83.06 127 ARG A N 1
ATOM 974 C CA . ARG A 1 127 ? 18.111 -0.374 -14.673 1.00 83.06 127 ARG A CA 1
ATOM 975 C C . ARG A 1 127 ? 16.813 -0.896 -14.080 1.00 83.06 127 ARG A C 1
ATOM 977 O O . ARG A 1 127 ? 16.336 -0.313 -13.117 1.00 83.06 127 ARG A O 1
ATOM 984 N N . LEU A 1 128 ? 16.299 -2.018 -14.585 1.00 82.69 128 LEU A N 1
ATOM 985 C CA . LEU A 1 128 ? 15.095 -2.641 -14.034 1.00 82.69 128 LEU A CA 1
ATOM 986 C C . LEU A 1 128 ? 15.269 -2.965 -12.548 1.00 82.69 128 LEU A C 1
ATOM 988 O O . LEU A 1 128 ? 14.419 -2.607 -11.736 1.00 82.69 128 LEU A O 1
ATOM 992 N N . MET A 1 129 ? 16.387 -3.601 -12.193 1.00 83.50 129 MET A N 1
ATOM 993 C CA . MET A 1 129 ? 16.714 -3.931 -10.808 1.00 83.50 129 MET A CA 1
ATOM 994 C C . MET A 1 129 ? 16.787 -2.666 -9.951 1.00 83.50 129 MET A C 1
ATOM 996 O O . MET A 1 129 ? 16.126 -2.595 -8.922 1.00 83.50 129 MET A O 1
ATOM 1000 N N . LYS A 1 130 ? 17.522 -1.643 -10.403 1.00 84.75 130 LYS A N 1
ATOM 1001 C CA . LYS A 1 130 ? 17.675 -0.380 -9.674 1.00 84.75 130 LYS A CA 1
ATOM 1002 C C . LYS A 1 130 ? 16.332 0.316 -9.432 1.00 84.75 130 LYS A C 1
ATOM 1004 O O . LYS A 1 130 ? 16.040 0.675 -8.297 1.00 84.75 130 LYS A O 1
ATOM 1009 N N . THR A 1 131 ? 15.504 0.480 -10.462 1.00 81.88 131 THR A N 1
ATOM 1010 C CA . THR A 1 131 ? 14.198 1.145 -10.326 1.00 81.88 131 THR A CA 1
ATOM 1011 C C . THR A 1 131 ? 13.254 0.325 -9.439 1.00 81.88 131 THR A C 1
ATOM 1013 O O . THR A 1 131 ? 12.535 0.891 -8.620 1.00 81.88 131 THR A O 1
ATOM 1016 N N . THR A 1 132 ? 13.300 -1.009 -9.529 1.00 79.81 132 THR A N 1
ATOM 1017 C CA . THR A 1 132 ? 12.521 -1.902 -8.652 1.00 79.81 132 THR A CA 1
ATOM 1018 C C . THR A 1 132 ? 12.948 -1.769 -7.191 1.00 79.81 132 THR A C 1
ATOM 1020 O O . THR A 1 132 ? 12.094 -1.644 -6.319 1.00 79.81 132 THR A O 1
ATOM 1023 N N . THR A 1 133 ? 14.254 -1.752 -6.911 1.00 81.44 133 THR A N 1
ATOM 1024 C CA . THR A 1 133 ? 14.787 -1.574 -5.553 1.00 81.44 133 THR A CA 1
ATOM 1025 C C . THR A 1 133 ? 14.441 -0.202 -4.982 1.00 81.44 133 THR A C 1
ATOM 1027 O O . THR A 1 133 ? 14.013 -0.131 -3.835 1.00 81.44 133 THR A O 1
ATOM 1030 N N . ASN A 1 134 ? 14.549 0.865 -5.778 1.00 81.50 134 ASN A N 1
ATOM 1031 C CA . ASN A 1 134 ? 14.131 2.206 -5.361 1.00 81.50 134 ASN A CA 1
ATOM 1032 C C . ASN A 1 134 ? 12.630 2.251 -5.024 1.00 81.50 134 ASN A C 1
ATOM 1034 O O . ASN A 1 134 ? 12.222 2.897 -4.068 1.00 81.50 134 ASN A O 1
ATOM 1038 N N . GLY A 1 135 ? 11.798 1.524 -5.776 1.00 76.38 135 GLY A N 1
ATOM 1039 C CA . GLY A 1 135 ? 10.367 1.411 -5.486 1.00 76.38 135 GLY A CA 1
ATOM 1040 C C . GLY A 1 135 ? 10.031 0.627 -4.210 1.00 76.38 135 GLY A C 1
ATOM 1041 O O . GLY A 1 135 ? 8.885 0.670 -3.770 1.00 76.38 135 GLY A O 1
ATOM 1042 N N . LEU A 1 136 ? 10.994 -0.095 -3.627 1.00 75.88 136 LEU A N 1
ATOM 1043 C CA . LEU A 1 136 ? 10.819 -0.928 -2.430 1.00 75.88 136 LEU A CA 1
ATOM 1044 C C . LEU A 1 136 ? 11.625 -0.447 -1.227 1.00 75.88 136 LEU A C 1
ATOM 1046 O O . LEU A 1 136 ? 11.636 -1.186 -0.248 1.00 75.88 136 LEU A O 1
ATOM 1050 N N . GLU A 1 137 ? 12.318 0.699 -1.315 1.00 74.88 137 GLU A N 1
ATOM 1051 C CA . GLU A 1 137 ? 13.315 1.174 -0.341 1.00 74.88 137 GLU A CA 1
ATOM 1052 C C . GLU A 1 137 ? 13.076 0.632 1.077 1.00 74.88 137 GLU A C 1
ATOM 1054 O O . GLU A 1 137 ? 12.217 1.098 1.827 1.00 74.88 137 GLU A O 1
ATOM 1059 N N . ILE A 1 138 ? 13.835 -0.412 1.430 1.00 61.06 138 ILE A N 1
ATOM 1060 C CA . ILE A 1 138 ? 13.764 -1.040 2.747 1.00 61.06 138 ILE A CA 1
ATOM 1061 C C . ILE A 1 138 ? 14.587 -0.156 3.678 1.00 61.06 138 ILE A C 1
ATOM 1063 O O . ILE A 1 138 ? 15.788 -0.356 3.857 1.00 61.06 138 ILE A O 1
ATOM 1067 N N . GLY A 1 139 ? 13.941 0.865 4.233 1.00 47.31 139 GLY A N 1
ATOM 1068 C CA . GLY A 1 139 ? 14.507 1.652 5.316 1.00 47.31 139 GLY A CA 1
ATOM 1069 C C . GLY A 1 139 ? 14.647 0.775 6.557 1.00 47.31 139 GLY A C 1
ATOM 1070 O O . GLY A 1 139 ? 13.654 0.420 7.188 1.00 47.31 139 GLY A O 1
ATOM 1071 N N . VAL A 1 140 ? 15.878 0.409 6.908 1.00 36.44 140 VAL A N 1
ATOM 1072 C CA . VAL A 1 140 ? 16.196 -0.041 8.268 1.00 36.44 140 VAL A CA 1
ATOM 1073 C C . VAL A 1 140 ? 16.180 1.216 9.134 1.00 36.44 140 VAL A C 1
ATOM 1075 O O . VAL A 1 140 ? 17.073 2.054 9.008 1.00 36.44 140 VAL A O 1
ATOM 1078 N N . GLY A 1 141 ? 15.100 1.390 9.897 1.00 31.81 141 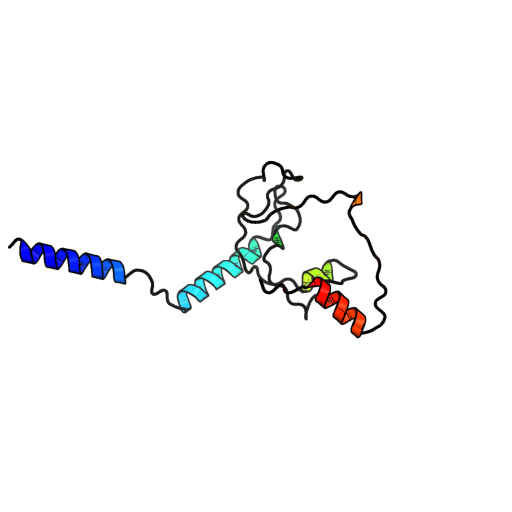GLY A N 1
ATOM 1079 C CA . GLY A 1 141 ? 14.981 2.443 10.909 1.00 31.81 141 GLY A CA 1
ATOM 1080 C C . GLY A 1 141 ? 15.956 2.253 12.061 1.00 31.81 141 GLY A C 1
ATOM 1081 O O . GLY A 1 141 ? 16.325 1.088 12.336 1.00 31.81 141 GLY A O 1
#